Protein AF-A0A183FI69-F1 (afdb_monomer_lite)

Organism: Heligmosomoides polygyrus (NCBI:txid6339)

Radius of gyration: 26.55 Å; chains: 1; bounding box: 99×39×52 Å

Secondary structure (DSSP, 8-state):
---------------TT--------------HHHHHHHHHHHHHHHHHHHHTT-EEETTEEE--EEEE-SGGG-TT---EEEEEEEEEE-STT-PEEEEEEEEESSPPP---S-SEEE-PPPSSGGG--SSTTTEEEETTTTEEEE-PPPPP-

pLDDT: mean 77.96, std 17.8, range [37.66, 96.69]

Sequence (153 aa):
MLVAVALLLSVLEVPCWAQPEQSEEPKFVINGTAFQLLFQRKHNSFRSKVAMGTATVDGVKYGPAKNMYRLLLLAKATELGCAFKFGDVIDSDDKKAIDVQCIYSDRLYSYEGKPYEDGEPCKKTSDCTTYPKRSVCRPKQGLCAIKHRKSSP

Structure (mmCIF, N/CA/C/O backbone):
data_AF-A0A183FI69-F1
#
_entry.id   AF-A0A183FI69-F1
#
loop_
_atom_site.group_PDB
_atom_site.id
_atom_site.type_symbol
_atom_site.label_atom_id
_atom_site.label_alt_id
_atom_site.label_comp_id
_atom_site.label_asym_id
_atom_site.label_entity_id
_atom_site.label_seq_id
_atom_site.pdbx_PDB_ins_code
_atom_site.Cartn_x
_atom_site.Cartn_y
_atom_site.Cartn_z
_atom_site.occupancy
_atom_site.B_iso_or_equiv
_atom_site.auth_seq_id
_atom_site.auth_comp_id
_atom_site.auth_asym_id
_atom_site.auth_atom_id
_atom_site.pdbx_PDB_model_num
ATOM 1 N N . MET A 1 1 ? 86.240 -5.456 -13.827 1.00 37.66 1 MET A N 1
ATOM 2 C CA . MET A 1 1 ? 85.309 -4.370 -14.193 1.00 37.66 1 MET A CA 1
ATOM 3 C C . MET A 1 1 ? 83.951 -4.989 -14.456 1.00 37.66 1 MET A C 1
ATOM 5 O O . MET A 1 1 ? 83.866 -5.896 -15.272 1.00 37.66 1 MET A O 1
ATOM 9 N N . LEU A 1 2 ? 82.952 -4.546 -13.686 1.00 39.66 2 LEU A N 1
ATOM 10 C CA . LEU A 1 2 ? 81.512 -4.758 -13.884 1.00 39.66 2 LEU A CA 1
ATOM 11 C C . LEU A 1 2 ? 81.104 -4.292 -15.307 1.00 39.66 2 LEU A C 1
ATOM 13 O O . LEU A 1 2 ? 81.837 -3.509 -15.903 1.00 39.66 2 LEU A O 1
ATOM 17 N N . VAL A 1 3 ? 80.008 -4.737 -15.931 1.00 38.44 3 VAL A N 1
ATOM 18 C CA . VAL A 1 3 ? 78.616 -4.404 -15.573 1.00 38.44 3 VAL A CA 1
ATOM 19 C C . VAL A 1 3 ? 77.647 -5.417 -16.199 1.00 38.44 3 VAL A C 1
ATOM 21 O O . VAL A 1 3 ? 77.663 -5.642 -17.406 1.00 38.44 3 VAL A O 1
ATOM 24 N N . ALA A 1 4 ? 76.770 -5.982 -15.365 1.00 43.66 4 ALA A N 1
ATOM 25 C CA . ALA A 1 4 ? 75.540 -6.646 -15.781 1.00 43.66 4 ALA A CA 1
ATOM 26 C C . ALA A 1 4 ? 74.475 -5.576 -16.076 1.00 43.66 4 ALA A C 1
ATOM 28 O O . ALA A 1 4 ? 74.173 -4.750 -15.215 1.00 43.66 4 ALA A O 1
ATOM 29 N N . VAL A 1 5 ? 73.922 -5.575 -17.290 1.00 45.47 5 VAL A N 1
ATOM 30 C CA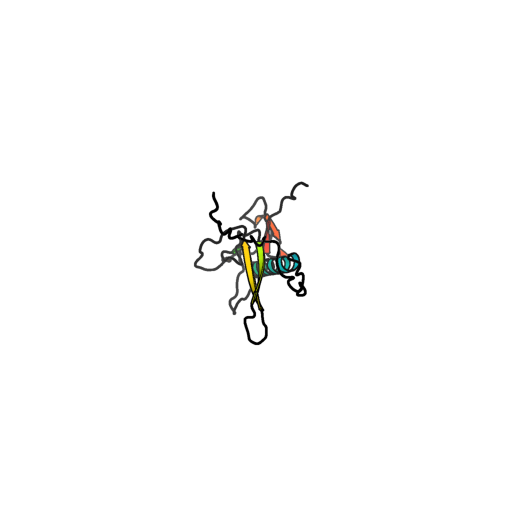 . VAL A 1 5 ? 72.839 -4.666 -17.688 1.00 45.47 5 VAL A CA 1
ATOM 31 C C . VAL A 1 5 ? 71.512 -5.308 -17.290 1.00 45.47 5 VAL A C 1
ATOM 33 O O . VAL A 1 5 ? 71.017 -6.213 -17.958 1.00 45.47 5 VAL A O 1
ATOM 36 N N . ALA A 1 6 ? 70.959 -4.862 -16.165 1.00 44.44 6 ALA A N 1
ATOM 37 C CA . ALA A 1 6 ? 69.607 -5.200 -15.747 1.00 44.44 6 ALA A CA 1
ATOM 38 C C . ALA A 1 6 ? 68.599 -4.415 -16.604 1.00 44.44 6 ALA A C 1
ATOM 40 O O . ALA A 1 6 ? 68.538 -3.188 -16.542 1.00 44.44 6 ALA A O 1
ATOM 41 N N . LEU A 1 7 ? 67.810 -5.130 -17.408 1.00 46.19 7 LEU A N 1
ATOM 42 C CA . LEU A 1 7 ? 66.626 -4.598 -18.081 1.00 46.19 7 LEU A CA 1
ATOM 43 C C . LEU A 1 7 ? 65.539 -4.330 -17.029 1.00 46.19 7 LEU A C 1
ATOM 45 O O . LEU A 1 7 ? 64.867 -5.242 -16.554 1.00 46.19 7 LEU A O 1
ATOM 49 N N . LEU A 1 8 ? 65.393 -3.061 -16.653 1.00 45.88 8 LEU A N 1
ATOM 50 C CA . LEU A 1 8 ? 64.268 -2.547 -15.878 1.00 45.88 8 LEU A CA 1
ATOM 51 C C . LEU A 1 8 ? 63.026 -2.490 -16.781 1.00 45.88 8 LEU A C 1
ATOM 53 O O . LEU A 1 8 ? 62.887 -1.589 -17.603 1.00 45.88 8 LEU A O 1
ATOM 57 N N . LEU A 1 9 ? 62.114 -3.450 -16.619 1.00 47.28 9 LEU A N 1
ATOM 58 C CA . LEU A 1 9 ? 60.726 -3.314 -17.062 1.00 47.28 9 LEU A CA 1
ATOM 59 C C . LEU A 1 9 ? 60.025 -2.352 -16.098 1.00 47.28 9 LEU A C 1
ATOM 61 O O . LEU A 1 9 ? 59.617 -2.739 -15.005 1.00 47.28 9 LEU A O 1
ATOM 65 N N . SER A 1 10 ? 59.905 -1.084 -16.484 1.00 52.56 10 SER A N 1
ATOM 66 C CA . SER A 1 10 ? 59.019 -0.141 -15.808 1.00 52.56 10 SER A CA 1
ATOM 67 C C . SER A 1 10 ? 57.571 -0.527 -16.111 1.00 52.56 10 SER A C 1
ATOM 69 O O . SER A 1 10 ? 57.081 -0.316 -17.221 1.00 52.56 10 SER A O 1
ATOM 71 N N . VAL A 1 11 ? 56.890 -1.096 -15.120 1.00 56.94 11 VAL A N 1
ATOM 72 C CA . VAL A 1 11 ? 55.430 -1.161 -15.071 1.00 56.94 11 VAL A CA 1
ATOM 73 C C . VAL A 1 11 ? 54.930 0.283 -14.998 1.00 56.94 11 VAL A C 1
ATOM 75 O O . VAL A 1 11 ? 55.053 0.937 -13.968 1.00 56.94 11 VAL A O 1
ATOM 78 N N . LEU A 1 12 ? 54.431 0.814 -16.114 1.00 52.16 12 LEU A N 1
ATOM 79 C CA . LEU A 1 12 ? 53.645 2.044 -16.107 1.00 52.16 12 LEU A CA 1
ATOM 80 C C . LEU A 1 12 ? 52.294 1.701 -15.479 1.00 52.16 12 LEU A C 1
ATOM 82 O O . LEU A 1 12 ? 51.396 1.185 -16.141 1.00 52.16 12 LEU A O 1
ATOM 86 N N . GLU A 1 13 ? 52.180 1.945 -14.177 1.00 51.75 13 GLU A N 1
ATOM 87 C CA . GLU A 1 13 ? 50.897 2.067 -13.499 1.00 51.75 13 GLU A CA 1
ATOM 88 C C . GLU A 1 13 ? 50.126 3.183 -14.202 1.0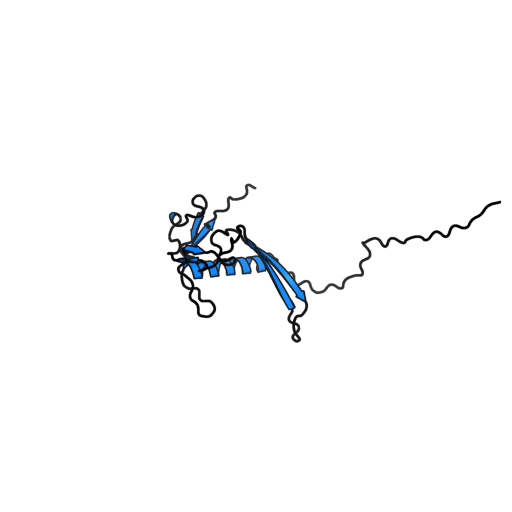0 51.75 13 GLU A C 1
ATOM 90 O O . GLU A 1 13 ? 50.470 4.357 -14.087 1.00 51.75 13 GLU A O 1
ATOM 95 N N . VAL A 1 14 ? 49.114 2.820 -14.986 1.00 61.66 14 VAL A N 1
ATOM 96 C CA . VAL A 1 14 ? 48.135 3.792 -15.465 1.00 61.66 14 VAL A CA 1
ATOM 97 C C . VAL A 1 14 ? 47.309 4.169 -14.238 1.00 61.66 14 VAL A C 1
ATOM 99 O O . VAL A 1 14 ? 46.579 3.319 -13.722 1.00 61.66 14 VAL A O 1
ATOM 102 N N . PRO A 1 15 ? 47.433 5.393 -13.704 1.00 60.53 15 PRO A N 1
ATOM 103 C CA . PRO A 1 15 ? 46.671 5.762 -12.530 1.00 60.53 15 PRO A CA 1
ATOM 104 C C . PRO A 1 15 ? 45.182 5.831 -12.903 1.00 60.53 15 PRO A C 1
ATOM 106 O O . PRO A 1 15 ? 44.820 6.304 -13.982 1.00 60.53 15 PRO A O 1
ATOM 109 N N . CYS A 1 16 ? 44.311 5.371 -12.001 1.00 55.09 16 CYS A N 1
ATOM 110 C CA . CYS A 1 16 ? 42.859 5.215 -12.199 1.00 55.09 16 CYS A CA 1
ATOM 111 C C . CYS A 1 16 ? 42.075 6.491 -12.587 1.00 55.09 16 CYS A C 1
ATOM 113 O O . CYS A 1 16 ? 40.851 6.444 -12.661 1.00 55.09 16 CYS A O 1
ATOM 115 N N . TRP A 1 17 ? 42.731 7.630 -12.815 1.00 56.09 17 TRP A N 1
ATOM 116 C CA . TRP A 1 17 ? 42.087 8.880 -13.223 1.00 56.09 17 TRP A CA 1
ATOM 117 C C . TRP A 1 17 ? 42.121 9.137 -14.736 1.00 56.09 17 TRP A C 1
ATOM 119 O O . TRP A 1 17 ? 41.450 10.054 -15.201 1.00 56.09 17 TRP A O 1
ATOM 129 N N . ALA A 1 18 ? 42.829 8.323 -15.524 1.00 49.50 18 ALA A N 1
ATOM 130 C CA . ALA A 1 18 ? 42.753 8.387 -16.982 1.00 49.50 18 ALA A CA 1
ATOM 131 C C . ALA A 1 18 ? 41.520 7.610 -17.486 1.00 49.50 18 ALA A C 1
ATOM 133 O O . ALA A 1 18 ? 41.611 6.456 -17.903 1.00 49.50 18 ALA A O 1
ATOM 134 N N . GLN A 1 19 ? 40.339 8.224 -17.400 1.00 57.81 19 GLN A N 1
ATOM 135 C CA . GLN A 1 19 ? 39.146 7.772 -18.121 1.00 57.81 19 GLN A CA 1
ATOM 136 C C . GLN A 1 19 ? 38.961 8.660 -19.359 1.00 57.81 19 GLN A C 1
ATOM 138 O O . GLN A 1 19 ? 39.039 9.883 -19.221 1.00 57.81 19 GLN A O 1
ATOM 143 N N . PRO A 1 20 ? 38.741 8.090 -20.560 1.00 48.47 20 PRO A N 1
ATOM 144 C CA . PRO A 1 20 ? 38.391 8.884 -21.726 1.00 48.47 20 PRO A CA 1
ATOM 145 C C . PRO A 1 20 ? 37.060 9.597 -21.478 1.00 48.47 20 PRO A C 1
ATOM 147 O O . PRO A 1 20 ? 36.137 9.034 -20.889 1.00 48.47 20 PRO A O 1
ATOM 150 N N . GLU A 1 21 ? 37.010 10.850 -21.918 1.00 47.03 21 GLU A N 1
ATOM 151 C CA . GLU A 1 21 ? 35.870 11.759 -21.879 1.00 47.03 21 GLU A CA 1
ATOM 152 C C . GLU A 1 21 ? 34.616 11.062 -22.426 1.00 47.03 21 GLU A C 1
ATOM 154 O O . GLU A 1 21 ? 34.437 10.882 -23.631 1.00 47.03 21 GLU A O 1
ATOM 159 N N . GLN A 1 22 ? 33.773 10.588 -21.510 1.00 42.88 22 GLN A N 1
ATOM 160 C CA . GLN A 1 22 ? 32.496 9.982 -21.838 1.00 42.88 22 GLN A CA 1
ATOM 161 C C . GLN A 1 22 ? 31.574 11.114 -22.282 1.00 42.88 22 GLN A C 1
ATOM 163 O O . GLN A 1 22 ? 31.171 11.940 -21.464 1.00 42.88 22 GLN A O 1
ATOM 168 N N . SER A 1 23 ? 31.294 11.162 -23.586 1.00 47.19 23 SER A N 1
ATOM 169 C CA . SER A 1 23 ? 30.370 12.113 -24.202 1.00 47.19 23 SER A CA 1
ATOM 170 C C . SER A 1 23 ? 29.105 12.233 -23.358 1.00 47.19 23 SER A C 1
ATOM 172 O O . SER A 1 23 ? 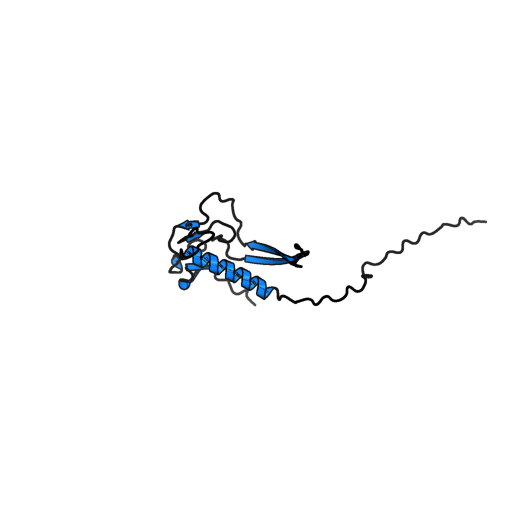28.455 11.223 -23.072 1.00 47.19 23 SER A O 1
ATOM 174 N N . GLU A 1 24 ? 28.785 13.456 -22.941 1.00 55.72 24 GLU A N 1
ATOM 175 C CA . GLU A 1 24 ? 27.605 13.759 -22.142 1.00 55.72 24 GLU A CA 1
ATOM 176 C C . GLU A 1 24 ? 26.336 13.371 -22.914 1.00 55.72 24 GLU A C 1
ATOM 178 O O . GLU A 1 24 ? 25.801 14.144 -23.707 1.00 55.72 24 GLU A O 1
ATOM 183 N N . GLU A 1 25 ? 25.821 12.162 -22.678 1.00 51.44 25 GLU A N 1
ATOM 184 C CA . GLU A 1 25 ? 24.420 11.891 -22.973 1.00 51.44 25 GLU A CA 1
ATOM 185 C C . GLU A 1 25 ? 23.571 12.836 -22.116 1.00 51.44 25 GLU A C 1
ATOM 187 O O . GLU A 1 25 ? 23.892 13.043 -20.936 1.00 51.44 25 GLU A O 1
ATOM 192 N N . PRO A 1 26 ? 22.479 13.408 -22.655 1.00 38.03 26 PRO A N 1
ATOM 193 C CA . PRO A 1 26 ? 21.598 14.255 -21.875 1.00 38.03 26 PRO A CA 1
ATOM 194 C C . PRO A 1 26 ? 21.042 13.431 -20.713 1.00 38.03 26 PRO A C 1
ATOM 196 O O . PRO A 1 26 ? 20.118 12.631 -20.864 1.00 38.03 26 PRO A O 1
ATOM 199 N N . LYS A 1 27 ? 21.615 13.634 -19.521 1.00 38.16 27 LYS A N 1
ATOM 200 C CA . LYS A 1 27 ? 21.065 13.134 -18.267 1.00 38.16 27 LYS A CA 1
ATOM 201 C C . LYS A 1 27 ? 19.714 13.804 -18.093 1.00 38.16 27 LYS A C 1
ATOM 203 O O . LYS A 1 27 ? 19.615 14.914 -17.575 1.00 38.16 27 LYS A O 1
ATOM 208 N N . PHE A 1 28 ? 18.656 13.120 -18.511 1.00 40.44 28 PHE A N 1
ATOM 209 C CA . PHE A 1 28 ? 17.320 13.425 -18.038 1.00 40.44 28 PHE A CA 1
ATOM 210 C C . PHE A 1 28 ? 17.332 13.177 -16.525 1.00 40.44 28 PHE A C 1
ATOM 212 O O . PHE A 1 28 ? 17.266 12.038 -16.060 1.00 40.44 28 PHE A O 1
ATOM 219 N N . VAL A 1 29 ? 17.529 14.245 -15.747 1.00 41.28 29 VAL A N 1
ATOM 220 C CA . VAL A 1 29 ? 17.552 14.190 -14.285 1.00 41.28 29 VAL A CA 1
ATOM 221 C C . VAL A 1 29 ? 16.129 13.928 -13.815 1.00 41.28 29 VAL A C 1
ATOM 223 O O . VAL A 1 29 ? 15.351 14.836 -13.528 1.00 41.28 29 VAL A O 1
ATOM 226 N N . ILE A 1 30 ? 15.774 12.652 -13.727 1.00 53.47 30 ILE A N 1
ATOM 227 C CA . ILE A 1 30 ? 14.614 12.228 -12.961 1.00 53.47 30 ILE A CA 1
ATOM 228 C C . ILE A 1 30 ? 14.966 12.479 -11.503 1.00 53.47 30 ILE A C 1
ATOM 230 O O . ILE A 1 30 ? 15.703 11.712 -10.887 1.00 53.47 30 ILE A O 1
ATOM 234 N N . ASN A 1 31 ? 14.459 13.576 -10.946 1.00 51.69 31 ASN A N 1
ATOM 235 C CA . ASN A 1 31 ? 14.551 13.820 -9.516 1.00 51.69 31 ASN A CA 1
ATOM 236 C C . ASN A 1 31 ? 13.938 12.602 -8.806 1.00 51.69 31 ASN A C 1
ATOM 238 O O . ASN A 1 31 ? 12.739 12.347 -8.952 1.00 51.69 31 ASN A O 1
ATOM 242 N N . GLY A 1 32 ? 14.753 11.821 -8.084 1.00 60.84 32 GLY A N 1
ATOM 243 C CA . GLY A 1 32 ? 14.335 10.559 -7.458 1.00 60.84 32 GLY A CA 1
ATOM 244 C C . GLY A 1 32 ? 13.076 10.700 -6.596 1.00 60.84 32 GLY A C 1
ATOM 245 O O . GLY A 1 32 ? 12.293 9.759 -6.474 1.00 60.84 32 GLY A O 1
ATOM 246 N N . THR A 1 33 ? 12.803 11.914 -6.106 1.00 69.81 33 THR A N 1
ATOM 247 C CA . THR A 1 33 ? 11.565 12.266 -5.402 1.00 69.81 33 THR A CA 1
ATOM 248 C C . THR A 1 33 ? 10.295 12.051 -6.231 1.00 69.81 33 THR A C 1
ATOM 250 O O . THR A 1 33 ? 9.307 11.571 -5.684 1.00 69.81 33 THR A O 1
ATOM 253 N N . ALA A 1 34 ? 10.280 12.338 -7.537 1.00 78.56 34 ALA A N 1
ATOM 254 C CA . ALA A 1 34 ? 9.085 12.180 -8.370 1.00 78.56 34 ALA A CA 1
ATOM 255 C C . ALA A 1 34 ? 8.692 10.703 -8.518 1.00 78.56 34 ALA A C 1
ATOM 257 O O . ALA A 1 34 ? 7.534 10.341 -8.301 1.00 78.56 34 ALA A O 1
ATOM 258 N N . PHE A 1 35 ? 9.663 9.834 -8.808 1.00 78.00 35 PHE A N 1
ATOM 259 C CA . PHE A 1 35 ? 9.436 8.389 -8.890 1.00 78.00 35 PHE A CA 1
ATOM 260 C C . PHE A 1 35 ? 9.072 7.799 -7.531 1.00 78.00 35 PHE A C 1
ATOM 262 O O . PHE A 1 35 ? 8.111 7.036 -7.423 1.00 78.00 35 PHE A O 1
ATOM 269 N N . GLN A 1 36 ? 9.766 8.208 -6.472 1.00 72.69 36 GLN A N 1
ATOM 270 C CA . GLN A 1 36 ? 9.458 7.755 -5.121 1.00 72.69 36 GLN A CA 1
ATOM 271 C C . GLN A 1 36 ? 8.032 8.147 -4.698 1.00 72.69 36 GLN A C 1
ATOM 273 O O . GLN A 1 36 ? 7.295 7.315 -4.164 1.00 72.69 36 GLN A O 1
ATOM 278 N N . LEU A 1 37 ? 7.591 9.367 -5.023 1.00 81.62 37 LEU A N 1
ATOM 279 C CA . LEU A 1 37 ? 6.214 9.815 -4.801 1.00 81.62 37 LEU A CA 1
ATOM 280 C C . LEU A 1 37 ? 5.205 9.027 -5.640 1.00 81.62 37 LEU A C 1
ATOM 282 O O . LEU A 1 37 ? 4.127 8.706 -5.137 1.00 81.62 37 LEU A O 1
ATOM 286 N N . LEU A 1 38 ? 5.526 8.699 -6.896 1.00 85.38 38 LEU A N 1
ATOM 287 C CA . LEU A 1 38 ? 4.665 7.872 -7.745 1.00 85.38 38 LEU A CA 1
ATOM 288 C C . LEU A 1 38 ? 4.445 6.491 -7.122 1.00 85.38 38 LEU A C 1
ATOM 290 O O . LEU A 1 38 ? 3.291 6.090 -6.939 1.00 85.38 38 LEU A O 1
ATOM 294 N N . PHE A 1 39 ? 5.514 5.797 -6.723 1.00 83.56 39 PHE A N 1
ATOM 295 C CA . PHE A 1 39 ? 5.399 4.483 -6.089 1.00 83.56 39 PHE A CA 1
ATOM 296 C C . PHE A 1 39 ? 4.655 4.553 -4.764 1.00 83.56 39 PHE A C 1
ATOM 298 O O . PHE A 1 39 ? 3.730 3.767 -4.550 1.00 83.56 39 PHE A O 1
ATOM 305 N N . GLN A 1 40 ? 4.981 5.519 -3.906 1.00 85.56 40 GLN A N 1
ATOM 306 C CA . GLN A 1 40 ? 4.303 5.689 -2.624 1.00 85.56 40 GLN A CA 1
ATOM 307 C C . GLN A 1 40 ? 2.799 5.944 -2.808 1.00 85.56 40 GLN A C 1
ATOM 309 O O . GLN A 1 40 ? 1.968 5.322 -2.140 1.00 85.56 40 GLN A O 1
ATOM 314 N N . ARG A 1 41 ? 2.421 6.826 -3.743 1.00 88.50 41 ARG A N 1
ATOM 315 C CA . ARG A 1 41 ? 1.012 7.121 -4.047 1.00 88.50 41 ARG A CA 1
ATOM 316 C C . ARG A 1 41 ? 0.293 5.902 -4.610 1.00 88.50 41 ARG A C 1
ATOM 318 O O . ARG A 1 41 ? -0.829 5.629 -4.188 1.00 88.50 41 ARG A O 1
ATOM 325 N N . LYS A 1 42 ? 0.916 5.159 -5.529 1.00 89.44 42 LYS A N 1
ATOM 326 C CA . LYS A 1 42 ? 0.326 3.949 -6.121 1.00 89.44 42 LYS A CA 1
ATOM 327 C C . LYS A 1 42 ? 0.109 2.856 -5.075 1.00 89.44 42 LYS A C 1
ATOM 329 O O . LYS A 1 42 ? -1.001 2.333 -5.006 1.00 89.44 42 LYS A O 1
ATOM 334 N N . HIS A 1 43 ? 1.092 2.593 -4.213 1.00 89.69 43 HIS A N 1
ATOM 335 C CA . HIS A 1 43 ? 0.957 1.632 -3.111 1.00 89.69 43 HIS A CA 1
ATOM 336 C C . HIS A 1 43 ? -0.185 2.017 -2.170 1.00 89.69 43 HIS A C 1
ATOM 338 O O . HIS A 1 43 ? -1.086 1.219 -1.923 1.00 89.69 43 HIS A O 1
ATOM 344 N N . ASN A 1 44 ? -0.202 3.262 -1.689 1.00 90.44 44 ASN A N 1
ATOM 345 C CA . ASN A 1 44 ? -1.229 3.709 -0.748 1.00 90.44 44 ASN A CA 1
ATOM 346 C C . ASN A 1 44 ? -2.622 3.761 -1.385 1.00 90.44 44 ASN A C 1
ATOM 348 O O . ASN A 1 44 ? -3.605 3.406 -0.738 1.00 90.44 44 ASN A O 1
ATOM 352 N N . SER A 1 45 ? -2.723 4.148 -2.659 1.00 93.06 45 SER A N 1
ATOM 353 C CA . SER A 1 45 ? -3.990 4.109 -3.393 1.00 93.06 45 SER A CA 1
ATOM 354 C C . SER A 1 45 ? -4.506 2.679 -3.532 1.00 93.06 45 SER A C 1
ATOM 356 O O . SER A 1 45 ? -5.682 2.432 -3.277 1.00 93.06 45 SER A O 1
ATOM 358 N N . PHE A 1 46 ? -3.639 1.725 -3.879 1.00 92.38 46 PHE A N 1
ATOM 359 C CA . PHE A 1 46 ? -4.040 0.330 -4.016 1.00 92.38 46 PHE A CA 1
ATOM 360 C C . PHE A 1 46 ? -4.462 -0.277 -2.673 1.00 92.38 46 PHE A C 1
ATOM 362 O O . PHE A 1 46 ? -5.555 -0.832 -2.581 1.00 92.38 46 PHE A O 1
ATOM 369 N N . ARG A 1 47 ? -3.677 -0.068 -1.606 1.00 92.81 47 ARG A N 1
ATOM 370 C CA . ARG A 1 47 ? -4.039 -0.476 -0.236 1.00 92.81 47 ARG A CA 1
ATOM 371 C C . ARG A 1 47 ? -5.386 0.109 0.181 1.00 92.81 47 ARG A C 1
ATOM 373 O O . ARG A 1 47 ? -6.225 -0.613 0.703 1.00 92.81 47 ARG A O 1
ATOM 380 N N . SER A 1 48 ? -5.625 1.389 -0.101 1.00 95.00 48 SER A N 1
ATOM 381 C CA . SER A 1 48 ? -6.906 2.037 0.191 1.00 95.00 48 SER A CA 1
ATOM 382 C C . SER A 1 48 ? -8.061 1.380 -0.566 1.00 95.00 48 SER A C 1
ATOM 384 O O . SER A 1 48 ? -9.070 1.036 0.040 1.00 95.00 48 SER A O 1
ATOM 386 N N . LYS A 1 49 ? -7.908 1.113 -1.868 1.00 95.19 49 LYS A N 1
ATOM 387 C CA . LYS A 1 49 ? -8.948 0.434 -2.654 1.00 95.19 49 LYS A CA 1
ATOM 388 C C . LYS A 1 49 ? -9.258 -0.966 -2.126 1.00 95.19 49 LYS A C 1
ATOM 390 O O . LYS A 1 49 ? -10.430 -1.325 -2.060 1.00 95.19 49 LYS A O 1
ATOM 395 N N . VAL A 1 50 ? -8.238 -1.731 -1.729 1.00 94.44 50 VAL A N 1
ATOM 396 C CA . VAL A 1 50 ? -8.417 -3.056 -1.112 1.00 94.44 50 VAL A CA 1
ATOM 397 C C . VAL A 1 50 ? -9.108 -2.930 0.247 1.00 94.44 50 VAL A C 1
ATOM 399 O O . VAL A 1 50 ? -10.076 -3.639 0.493 1.00 94.44 50 VAL A O 1
ATOM 402 N N . ALA A 1 51 ? -8.697 -1.989 1.102 1.00 95.19 51 ALA A N 1
ATOM 403 C CA . ALA A 1 51 ? -9.346 -1.754 2.395 1.00 95.19 51 ALA A CA 1
ATOM 404 C C . ALA A 1 51 ? -10.838 -1.415 2.233 1.00 95.19 51 ALA A C 1
ATOM 406 O O . ALA A 1 51 ? -11.689 -1.972 2.920 1.00 95.19 51 ALA A O 1
ATOM 407 N N . MET A 1 52 ? -11.159 -0.570 1.251 1.00 95.19 52 MET A N 1
ATOM 408 C CA . MET A 1 52 ? -12.526 -0.149 0.933 1.00 95.19 52 MET A CA 1
ATOM 409 C C . MET A 1 52 ? -13.329 -1.185 0.124 1.00 95.19 52 MET A C 1
ATOM 411 O O . MET A 1 52 ? -14.506 -0.960 -0.137 1.00 95.19 52 MET A O 1
ATOM 415 N N . GLY A 1 53 ? -12.722 -2.294 -0.315 1.00 94.62 53 GLY A N 1
ATOM 416 C CA . GLY A 1 53 ? -13.409 -3.328 -1.101 1.00 94.62 53 GLY A CA 1
ATOM 417 C C . GLY A 1 53 ? -13.733 -2.937 -2.549 1.00 94.62 53 GLY A C 1
ATOM 418 O O . GLY A 1 53 ? -14.684 -3.453 -3.136 1.00 94.62 53 GLY A O 1
ATOM 419 N N . THR A 1 54 ? -12.980 -1.995 -3.123 1.00 95.31 54 THR A N 1
ATOM 420 C CA . THR A 1 54 ? -13.190 -1.441 -4.479 1.00 95.31 54 THR A CA 1
ATOM 421 C C . THR A 1 54 ? -12.097 -1.840 -5.474 1.00 95.31 54 THR A C 1
ATOM 423 O O . THR A 1 54 ? -12.172 -1.499 -6.654 1.00 95.31 54 THR A O 1
ATOM 426 N N . ALA A 1 55 ? -11.060 -2.548 -5.021 1.00 93.75 55 ALA A N 1
ATOM 427 C CA . ALA A 1 55 ? -9.979 -3.008 -5.883 1.00 93.75 55 ALA A CA 1
ATOM 428 C C . ALA A 1 55 ? -10.423 -4.210 -6.727 1.00 93.75 55 ALA A C 1
ATOM 430 O O . ALA A 1 55 ? -10.995 -5.164 -6.206 1.00 93.75 55 ALA A O 1
ATOM 431 N N . THR A 1 56 ? -10.112 -4.168 -8.022 1.00 92.12 56 THR A N 1
ATOM 432 C CA . THR A 1 56 ? -10.260 -5.298 -8.947 1.00 92.12 56 THR A CA 1
ATOM 433 C C . THR A 1 56 ? -8.946 -5.469 -9.699 1.00 92.12 56 THR A C 1
ATOM 435 O O . THR A 1 56 ? -8.417 -4.485 -10.216 1.00 92.12 56 THR A O 1
ATOM 438 N N . VAL A 1 57 ? -8.410 -6.687 -9.721 1.00 86.94 57 VAL A N 1
ATOM 439 C CA . VAL A 1 57 ? -7.187 -7.058 -10.451 1.00 86.94 57 VAL A CA 1
ATOM 440 C C . VAL A 1 57 ? -7.510 -8.319 -11.237 1.00 86.94 57 VAL A C 1
ATOM 442 O O . VAL A 1 57 ? -7.990 -9.281 -10.647 1.00 86.94 57 VAL A O 1
ATOM 445 N N . ASP A 1 58 ? -7.329 -8.283 -12.557 1.00 89.31 58 ASP A N 1
ATOM 446 C CA . ASP A 1 58 ? -7.615 -9.406 -13.464 1.00 89.31 58 ASP A CA 1
ATOM 447 C C . ASP A 1 58 ? -9.029 -9.996 -13.291 1.00 89.31 58 ASP A C 1
ATOM 449 O O . ASP A 1 58 ? -9.237 -11.205 -13.271 1.00 89.31 58 ASP A O 1
ATOM 453 N N . GLY A 1 59 ? -10.024 -9.124 -13.096 1.00 89.88 59 GLY A N 1
ATOM 454 C CA . GLY A 1 59 ? -11.421 -9.516 -12.863 1.00 89.88 59 GLY A CA 1
ATOM 455 C C . GLY A 1 59 ? -11.727 -10.028 -11.449 1.00 89.88 59 GLY A C 1
ATOM 456 O O . GLY A 1 59 ? -12.895 -10.192 -11.102 1.00 89.88 59 GLY A O 1
ATOM 457 N N . VAL A 1 60 ? -10.717 -10.214 -10.595 1.00 88.00 60 VAL A N 1
ATOM 458 C CA . VAL A 1 60 ? -10.884 -10.640 -9.200 1.00 88.00 60 VAL A CA 1
ATOM 459 C C . VAL A 1 60 ? -11.060 -9.423 -8.299 1.00 88.00 60 VAL A C 1
ATOM 461 O O . VAL A 1 60 ? -10.224 -8.516 -8.281 1.00 88.00 60 VAL A O 1
ATOM 464 N N . LYS A 1 61 ? -12.145 -9.402 -7.518 1.00 91.69 61 LYS A N 1
ATOM 465 C CA . LYS A 1 61 ? -12.423 -8.351 -6.532 1.00 91.69 61 LYS A CA 1
ATOM 466 C C . LYS A 1 61 ? -11.663 -8.606 -5.229 1.00 91.69 61 LYS A C 1
ATOM 468 O O . LYS A 1 61 ? -11.663 -9.717 -4.707 1.00 91.69 61 LYS A O 1
ATOM 473 N N . TYR A 1 62 ? -11.069 -7.552 -4.680 1.00 91.19 62 TYR A N 1
ATOM 474 C CA . TYR A 1 62 ? -10.329 -7.569 -3.422 1.00 91.19 62 TYR A CA 1
ATOM 475 C C . TYR A 1 62 ? -11.036 -6.716 -2.364 1.00 91.19 62 TYR A C 1
ATOM 477 O O . TYR A 1 62 ? -11.479 -5.599 -2.641 1.00 91.19 62 TYR A O 1
ATOM 485 N N . GLY A 1 63 ? -11.054 -7.224 -1.133 1.00 90.19 63 GLY A N 1
ATOM 486 C CA . GLY A 1 63 ? -11.613 -6.577 0.053 1.00 90.19 63 GLY A CA 1
ATOM 487 C C . GLY A 1 63 ? -13.141 -6.664 0.192 1.00 90.19 63 GLY A C 1
ATOM 488 O O . GLY A 1 63 ? -13.789 -7.364 -0.589 1.00 90.19 63 GLY A O 1
ATOM 489 N N . PRO A 1 64 ? -13.729 -5.941 1.167 1.00 94.25 64 PRO A N 1
ATOM 490 C CA . PRO A 1 64 ? -13.066 -5.033 2.113 1.00 94.25 64 PRO A CA 1
ATOM 491 C C . PRO A 1 64 ? -12.113 -5.767 3.063 1.00 94.25 64 PRO A C 1
ATOM 493 O O . PRO A 1 64 ? -12.337 -6.923 3.422 1.00 94.25 64 PRO A O 1
ATOM 496 N N . ALA A 1 65 ? -11.013 -5.106 3.414 1.00 92.19 65 ALA A N 1
ATOM 497 C CA . ALA A 1 65 ? -9.895 -5.728 4.111 1.00 92.19 65 ALA A CA 1
ATOM 498 C C . ALA A 1 65 ? -9.443 -4.909 5.321 1.00 92.19 65 ALA A C 1
ATOM 500 O O . ALA A 1 65 ? -9.244 -3.698 5.207 1.00 92.19 65 ALA A O 1
ATOM 501 N N . LYS A 1 66 ? -9.168 -5.589 6.440 1.00 87.44 66 LYS A N 1
ATOM 502 C CA . LYS A 1 66 ? -8.605 -4.961 7.651 1.00 87.44 66 LYS A CA 1
ATOM 503 C C . LYS A 1 66 ? -7.090 -5.147 7.795 1.00 87.44 66 LYS A C 1
ATOM 505 O O . LYS A 1 66 ? -6.399 -4.219 8.198 1.00 87.44 66 LYS A O 1
ATOM 510 N N . ASN A 1 67 ? -6.560 -6.316 7.424 1.00 85.50 67 ASN A N 1
ATOM 511 C CA . ASN A 1 67 ? -5.129 -6.645 7.461 1.00 85.50 67 ASN A CA 1
ATOM 512 C C . ASN A 1 67 ? -4.714 -7.265 6.130 1.00 85.50 67 ASN A C 1
ATOM 514 O O . ASN A 1 67 ? -5.525 -7.907 5.483 1.00 85.50 67 ASN A O 1
ATOM 518 N N . MET A 1 68 ? -3.464 -7.088 5.717 1.00 87.06 68 MET A N 1
ATOM 519 C CA . MET A 1 68 ? -2.960 -7.466 4.396 1.00 87.06 68 MET A CA 1
ATOM 520 C C . MET A 1 68 ? -1.593 -8.149 4.522 1.00 87.06 68 MET A C 1
ATOM 522 O O . MET A 1 68 ? -0.747 -7.694 5.293 1.00 87.06 68 MET A O 1
ATOM 526 N N . TYR A 1 69 ? -1.364 -9.201 3.739 1.00 84.56 69 TYR A N 1
ATOM 527 C CA . TYR A 1 69 ? -0.278 -10.178 3.912 1.00 84.56 69 TYR A CA 1
ATOM 528 C C . TYR A 1 69 ? 0.491 -10.496 2.628 1.00 84.56 69 TYR A C 1
ATOM 530 O O . TYR A 1 69 ? 1.159 -11.516 2.537 1.00 84.56 69 TYR A O 1
ATOM 538 N N . ARG A 1 70 ? 0.425 -9.632 1.613 1.00 83.94 70 ARG A N 1
ATOM 539 C CA . ARG A 1 70 ? 1.262 -9.740 0.406 1.00 83.94 70 ARG A CA 1
ATOM 540 C C . ARG A 1 70 ? 2.113 -8.493 0.273 1.00 83.94 70 ARG A C 1
ATOM 542 O O . ARG A 1 70 ? 1.640 -7.433 0.642 1.00 83.94 70 ARG A O 1
ATOM 549 N N . LEU A 1 71 ? 3.331 -8.597 -0.256 1.00 75.94 71 LEU A N 1
ATOM 550 C CA . LEU A 1 71 ? 4.342 -7.529 -0.197 1.00 75.94 71 LEU A CA 1
ATOM 551 C C . LEU A 1 71 ? 3.811 -6.132 -0.590 1.00 75.94 71 LEU A C 1
ATOM 553 O O . LEU A 1 71 ? 3.905 -5.201 0.201 1.00 75.94 71 LEU A O 1
ATOM 557 N N . LEU A 1 72 ? 3.137 -6.013 -1.740 1.00 78.81 72 LEU A N 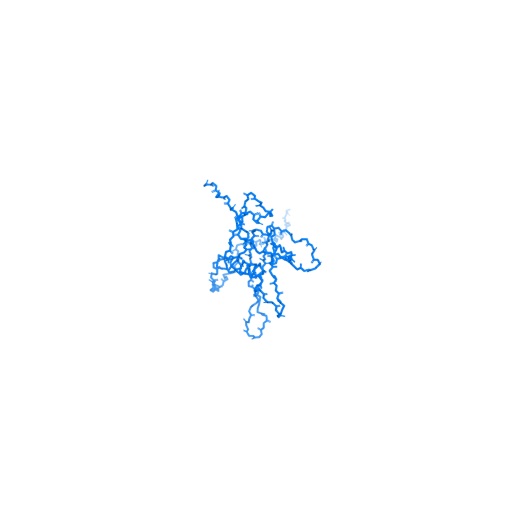1
ATOM 558 C CA . LEU A 1 72 ? 2.542 -4.750 -2.224 1.00 78.81 72 LEU A CA 1
ATOM 559 C C . LEU A 1 72 ? 1.400 -4.203 -1.344 1.00 78.81 72 LEU A C 1
ATOM 561 O O . LEU A 1 72 ? 1.015 -3.040 -1.457 1.00 78.81 72 LEU A O 1
ATOM 565 N N . LEU A 1 73 ? 0.830 -5.050 -0.492 1.00 80.06 73 LEU A N 1
ATOM 566 C CA . LEU A 1 73 ? -0.306 -4.756 0.372 1.00 80.06 73 LEU A CA 1
ATOM 567 C C . LEU A 1 73 ? 0.060 -4.772 1.864 1.00 80.06 73 LEU A C 1
ATOM 569 O O . LEU A 1 73 ? -0.751 -4.333 2.668 1.00 80.06 73 LEU A O 1
ATOM 573 N N . LEU A 1 74 ? 1.251 -5.245 2.246 1.00 82.50 74 LEU A N 1
ATOM 574 C CA . LEU A 1 74 ? 1.589 -5.686 3.600 1.00 82.50 74 LEU A CA 1
ATOM 575 C C . LEU A 1 74 ? 1.166 -4.665 4.664 1.00 82.50 74 LEU A C 1
ATOM 577 O O . LEU A 1 74 ? 1.725 -3.575 4.759 1.00 82.50 74 LEU A O 1
ATOM 581 N N . ALA A 1 75 ? 0.178 -5.028 5.488 1.00 81.38 75 ALA A N 1
ATOM 582 C CA . ALA A 1 75 ? -0.441 -4.118 6.450 1.00 81.38 75 ALA A CA 1
ATOM 583 C C . ALA A 1 75 ? 0.558 -3.612 7.494 1.00 81.38 75 ALA A C 1
ATOM 585 O O . ALA A 1 75 ? 0.516 -2.439 7.861 1.00 81.38 75 ALA A O 1
ATOM 586 N N . LYS A 1 76 ? 1.482 -4.482 7.914 1.00 84.62 76 LYS A N 1
ATOM 587 C CA . LYS A 1 76 ? 2.534 -4.150 8.878 1.00 84.62 76 LYS A CA 1
ATOM 588 C C . LYS A 1 76 ? 3.649 -3.272 8.297 1.00 84.62 76 LYS A C 1
ATOM 590 O O . LYS A 1 76 ? 4.339 -2.597 9.048 1.00 84.62 76 LYS A O 1
ATOM 595 N N . ALA A 1 77 ? 3.806 -3.209 6.973 1.00 86.75 77 ALA A N 1
ATOM 596 C CA . ALA A 1 77 ? 4.762 -2.292 6.365 1.00 86.75 77 ALA A CA 1
ATOM 597 C C . ALA A 1 77 ? 4.236 -0.850 6.461 1.00 86.75 77 ALA A C 1
ATOM 599 O O . ALA A 1 77 ? 3.220 -0.483 5.851 1.00 86.75 77 ALA A O 1
ATOM 600 N N . THR A 1 78 ? 4.940 -0.035 7.245 1.00 86.56 78 THR A N 1
ATOM 601 C CA . THR A 1 78 ? 4.609 1.372 7.512 1.00 86.56 78 THR A CA 1
ATOM 602 C C . THR A 1 78 ? 5.481 2.336 6.719 1.00 86.56 78 THR A C 1
ATOM 604 O O . THR A 1 78 ? 5.099 3.490 6.548 1.00 86.56 78 THR A O 1
ATOM 607 N N . GLU A 1 79 ? 6.625 1.869 6.221 1.00 86.88 79 GLU A N 1
ATOM 608 C CA . GLU A 1 79 ? 7.548 2.642 5.392 1.00 86.88 79 GLU A CA 1
ATOM 609 C C . GLU A 1 79 ? 7.965 1.813 4.170 1.00 86.88 79 GLU A C 1
ATOM 611 O O . GLU A 1 79 ? 8.019 0.579 4.216 1.00 86.88 79 GLU A O 1
ATOM 616 N N . LEU A 1 80 ? 8.220 2.514 3.067 1.00 85.88 80 LEU A N 1
ATOM 617 C CA . LEU A 1 80 ? 8.601 1.958 1.774 1.00 85.88 80 LEU A CA 1
ATOM 618 C C . LEU A 1 80 ? 9.638 2.881 1.135 1.00 85.88 80 LEU A C 1
ATOM 620 O O . LEU A 1 80 ? 9.403 4.086 1.018 1.00 85.88 80 LEU A O 1
ATOM 624 N N . GLY A 1 81 ? 10.747 2.309 0.681 1.00 84.25 81 GLY A N 1
ATOM 625 C CA . GLY A 1 81 ? 11.728 2.977 -0.170 1.00 84.25 81 GLY A CA 1
ATOM 626 C C . GLY A 1 81 ? 11.853 2.228 -1.487 1.00 84.25 81 GLY A C 1
ATOM 627 O O . GLY A 1 81 ? 11.885 1.003 -1.479 1.00 84.25 81 GLY A O 1
ATOM 628 N N . CYS A 1 82 ? 11.914 2.942 -2.609 1.00 85.50 82 CYS A N 1
ATOM 629 C CA . CYS A 1 82 ? 12.110 2.335 -3.923 1.00 85.50 82 CYS A CA 1
ATOM 630 C C . CYS A 1 82 ? 13.271 3.012 -4.646 1.00 85.50 82 CYS A C 1
ATOM 632 O O . CYS A 1 82 ? 13.414 4.232 -4.579 1.00 85.50 82 CYS A O 1
ATOM 634 N N . ALA A 1 83 ? 14.054 2.215 -5.359 1.00 84.25 83 ALA A N 1
ATOM 635 C CA . ALA A 1 83 ? 15.076 2.652 -6.294 1.00 84.25 83 ALA A CA 1
ATOM 636 C C . ALA A 1 83 ? 14.747 2.097 -7.681 1.00 84.25 83 ALA A C 1
ATOM 638 O O . ALA A 1 83 ? 14.033 1.098 -7.806 1.00 84.25 83 ALA A O 1
ATOM 639 N N . PHE A 1 84 ? 15.255 2.751 -8.718 1.00 84.75 84 PHE A N 1
ATOM 640 C CA . PHE A 1 84 ? 15.094 2.285 -10.086 1.00 84.75 84 PHE A CA 1
ATOM 641 C C . PHE A 1 84 ? 16.394 2.431 -10.871 1.00 84.75 84 PHE A C 1
ATOM 643 O O . PHE A 1 84 ? 17.229 3.281 -10.555 1.00 84.75 84 PHE A O 1
ATOM 650 N N . LYS A 1 85 ? 16.544 1.608 -11.904 1.00 84.00 85 LYS A N 1
ATOM 651 C CA . LYS A 1 85 ? 17.640 1.653 -12.867 1.00 84.00 85 LYS A CA 1
ATOM 652 C C . LYS A 1 85 ? 17.066 1.463 -14.269 1.00 84.00 85 LYS A C 1
ATOM 654 O O . LYS A 1 85 ? 16.209 0.610 -14.473 1.00 84.00 85 LYS A O 1
ATOM 659 N N . PHE A 1 86 ? 17.543 2.248 -15.229 1.00 84.69 86 PHE A N 1
ATOM 660 C CA . PHE A 1 86 ? 17.292 1.969 -16.641 1.00 84.69 86 PHE A CA 1
ATOM 661 C C . PHE A 1 86 ? 18.223 0.847 -17.098 1.00 84.69 86 PHE A C 1
ATOM 663 O O . PHE A 1 86 ? 19.437 0.928 -16.896 1.00 84.69 86 PHE A O 1
ATOM 670 N N . GLY A 1 87 ? 17.637 -0.208 -17.647 1.00 83.12 87 GLY A N 1
ATOM 671 C CA . GLY A 1 87 ? 18.354 -1.296 -18.291 1.00 83.12 87 GLY A CA 1
ATOM 672 C C . GLY A 1 87 ? 18.586 -1.023 -19.774 1.00 83.12 87 GLY A C 1
ATOM 673 O O . GLY A 1 87 ? 18.308 0.068 -20.284 1.00 83.12 87 GLY A O 1
ATOM 674 N N . ASP A 1 88 ? 19.088 -2.047 -20.452 1.00 85.75 88 ASP A N 1
ATOM 675 C CA . ASP A 1 88 ? 19.371 -2.004 -21.882 1.00 85.75 88 ASP A CA 1
ATOM 676 C C . ASP A 1 88 ? 18.083 -2.005 -22.721 1.00 85.75 88 ASP A C 1
ATOM 678 O O . ASP A 1 88 ? 16.967 -2.181 -22.214 1.00 85.75 88 ASP A O 1
ATOM 682 N N . VAL A 1 89 ? 18.245 -1.764 -24.023 1.00 82.94 89 VAL A N 1
ATOM 683 C CA . VAL A 1 89 ? 17.159 -1.877 -25.001 1.00 82.94 89 VAL A CA 1
ATOM 684 C C . VAL A 1 89 ? 16.725 -3.342 -25.090 1.00 82.94 89 VAL A C 1
ATOM 686 O O . VAL A 1 89 ? 17.546 -4.226 -25.318 1.00 82.94 89 VAL A O 1
ATOM 689 N N . ILE A 1 90 ? 15.435 -3.593 -24.879 1.00 83.94 90 ILE A N 1
ATOM 690 C CA . ILE A 1 90 ? 14.843 -4.936 -24.774 1.00 83.94 90 ILE A CA 1
ATOM 691 C C . ILE A 1 90 ? 14.043 -5.360 -26.006 1.00 83.94 90 ILE A C 1
ATOM 693 O O . ILE A 1 90 ? 13.578 -6.495 -26.063 1.00 83.94 90 ILE A O 1
ATOM 697 N N . ASP A 1 91 ? 13.839 -4.467 -26.971 1.00 83.50 91 ASP A N 1
ATOM 698 C CA . ASP A 1 91 ? 13.021 -4.728 -28.154 1.00 83.50 91 ASP A CA 1
ATOM 699 C C . ASP A 1 91 ? 13.509 -3.885 -29.341 1.00 83.50 91 ASP A C 1
ATOM 701 O O . ASP A 1 91 ? 14.142 -2.847 -29.164 1.00 83.50 91 ASP A O 1
ATOM 705 N N . SER A 1 92 ? 13.164 -4.333 -30.543 1.00 79.19 92 SER A N 1
ATOM 706 C CA . SER A 1 92 ? 13.370 -3.687 -31.842 1.00 79.19 92 SER A CA 1
ATOM 707 C C . SER A 1 92 ? 12.793 -2.267 -31.968 1.00 79.19 92 SER A C 1
ATOM 709 O O . SER A 1 92 ? 13.222 -1.521 -32.841 1.00 79.19 92 SER A O 1
ATOM 711 N N . ASP A 1 93 ? 11.882 -1.875 -31.071 1.00 86.44 93 ASP A N 1
ATOM 712 C CA . ASP A 1 93 ? 11.298 -0.527 -30.977 1.00 86.44 93 ASP A CA 1
ATOM 713 C C . ASP A 1 93 ? 12.090 0.435 -30.052 1.00 86.44 93 ASP A C 1
ATOM 715 O O . ASP A 1 93 ? 11.519 1.389 -29.519 1.00 86.44 93 ASP A O 1
ATOM 719 N N . ASP A 1 94 ? 13.366 0.163 -29.751 1.00 82.69 94 ASP A N 1
ATOM 720 C CA . ASP A 1 94 ? 14.210 0.959 -28.832 1.00 82.69 94 ASP A CA 1
ATOM 721 C C . ASP A 1 94 ? 13.644 1.130 -27.403 1.00 82.69 94 ASP A C 1
ATOM 723 O O . ASP A 1 94 ? 14.003 2.043 -26.647 1.00 82.69 94 ASP A O 1
ATOM 727 N N . LYS A 1 95 ? 12.761 0.222 -26.972 1.00 84.19 95 LYS A N 1
ATOM 728 C CA . LYS A 1 95 ? 12.224 0.222 -25.603 1.00 84.19 95 LYS A CA 1
ATOM 729 C C . LYS A 1 95 ? 13.328 -0.171 -24.629 1.00 84.19 95 LYS A C 1
ATOM 731 O O . LYS A 1 95 ? 13.937 -1.221 -24.791 1.00 84.19 95 LYS A O 1
ATOM 736 N N . LYS A 1 96 ? 13.545 0.625 -23.580 1.00 86.25 96 LYS A N 1
ATOM 737 C CA . LYS A 1 96 ? 14.470 0.294 -22.482 1.00 86.25 96 LYS A CA 1
ATOM 738 C C . LYS A 1 96 ? 13.737 -0.377 -21.326 1.00 86.25 96 LYS A C 1
ATOM 740 O O . LYS A 1 96 ? 12.615 0.011 -20.992 1.00 86.25 96 LYS A O 1
ATOM 745 N N . ALA A 1 97 ? 14.386 -1.342 -20.679 1.00 84.25 97 ALA A N 1
ATOM 746 C CA . ALA A 1 97 ? 13.891 -1.875 -19.413 1.00 84.25 97 ALA A CA 1
ATOM 747 C C . ALA A 1 97 ? 13.991 -0.824 -18.296 1.00 84.25 97 ALA A C 1
ATOM 749 O O . ALA A 1 97 ? 14.907 0.001 -18.272 1.00 84.25 97 ALA A O 1
ATOM 750 N N . ILE A 1 98 ? 13.067 -0.875 -17.337 1.00 85.38 98 ILE A N 1
ATOM 751 C CA . ILE A 1 98 ? 13.201 -0.165 -16.063 1.00 85.38 98 ILE A CA 1
ATOM 752 C C . ILE A 1 98 ? 13.114 -1.206 -14.958 1.00 85.38 98 ILE A C 1
ATOM 754 O O . ILE A 1 98 ? 12.048 -1.772 -14.715 1.00 85.38 98 ILE A O 1
ATOM 758 N N . ASP A 1 99 ? 14.223 -1.409 -14.263 1.00 83.88 99 ASP A N 1
ATOM 759 C CA . ASP A 1 99 ? 14.266 -2.229 -13.065 1.00 83.88 99 ASP A CA 1
ATOM 760 C C . ASP A 1 99 ? 13.878 -1.370 -11.874 1.00 83.88 99 ASP A C 1
ATOM 762 O O . ASP A 1 99 ? 14.512 -0.352 -11.599 1.00 83.88 99 ASP A O 1
ATOM 766 N N . VAL A 1 100 ? 12.834 -1.773 -11.154 1.00 84.12 100 VAL A N 1
ATOM 767 C CA . VAL A 1 100 ? 12.372 -1.086 -9.947 1.00 84.12 100 VAL A CA 1
ATOM 768 C C . VAL A 1 100 ? 12.453 -2.051 -8.782 1.00 84.12 100 VAL A C 1
ATOM 770 O O . VAL A 1 100 ? 11.817 -3.104 -8.790 1.00 84.12 100 VAL A O 1
ATOM 773 N N . GLN A 1 101 ? 13.179 -1.660 -7.740 1.00 85.44 101 GLN A N 1
ATOM 774 C CA . GLN A 1 101 ? 13.281 -2.433 -6.513 1.00 85.44 101 GLN A CA 1
ATOM 775 C C . GLN A 1 101 ? 12.777 -1.618 -5.330 1.00 85.44 101 GLN A C 1
ATOM 777 O O . GLN A 1 101 ? 13.193 -0.482 -5.117 1.00 85.44 101 GLN A O 1
ATOM 782 N N . CYS A 1 102 ? 11.888 -2.219 -4.545 1.00 84.56 102 CYS A N 1
ATOM 783 C CA . CYS A 1 102 ? 11.307 -1.604 -3.362 1.00 84.56 102 CYS A CA 1
ATOM 784 C C . CYS A 1 102 ? 11.614 -2.430 -2.108 1.00 84.56 102 CYS A C 1
ATOM 786 O O . CYS A 1 102 ? 11.490 -3.655 -2.116 1.00 84.56 102 CYS A O 1
ATOM 788 N N . ILE A 1 103 ? 11.967 -1.744 -1.023 1.00 86.44 103 ILE A N 1
ATOM 789 C CA . ILE A 1 103 ? 12.242 -2.302 0.301 1.00 86.44 103 ILE A CA 1
ATOM 790 C C . ILE A 1 103 ? 11.197 -1.768 1.282 1.00 86.44 103 ILE A C 1
ATOM 792 O O . ILE A 1 103 ? 10.844 -0.588 1.257 1.00 86.44 103 ILE A O 1
ATOM 796 N N . TYR A 1 104 ? 10.716 -2.646 2.156 1.00 86.81 104 TYR A N 1
ATOM 797 C CA . TYR A 1 104 ? 9.643 -2.383 3.110 1.00 86.81 104 TYR A CA 1
ATOM 798 C C . TYR A 1 104 ? 10.194 -2.447 4.535 1.00 86.81 104 TYR A C 1
ATOM 800 O O . TYR A 1 104 ? 11.106 -3.226 4.812 1.00 86.81 104 TYR A O 1
ATOM 808 N N . SER A 1 105 ? 9.622 -1.661 5.452 1.00 87.81 105 SER A N 1
ATOM 809 C CA . SER A 1 105 ? 10.047 -1.645 6.862 1.00 87.81 105 SER A CA 1
ATOM 810 C C . SER A 1 105 ? 9.728 -2.922 7.640 1.00 87.81 105 SER A C 1
ATOM 812 O O . SER A 1 105 ? 10.215 -3.091 8.754 1.00 87.81 105 SER A O 1
ATOM 814 N N . ASP A 1 106 ? 8.895 -3.799 7.084 1.00 85.88 106 ASP A N 1
ATOM 815 C CA . ASP A 1 106 ? 8.568 -5.095 7.667 1.00 85.88 106 ASP A CA 1
ATOM 816 C C . ASP A 1 106 ? 8.734 -6.191 6.613 1.00 85.88 106 ASP A C 1
ATOM 818 O O . ASP A 1 106 ? 8.599 -5.954 5.407 1.00 85.88 106 ASP A O 1
ATOM 822 N N . ARG A 1 107 ? 9.056 -7.396 7.075 1.00 79.88 107 ARG A N 1
ATOM 823 C CA . ARG A 1 107 ? 9.296 -8.551 6.219 1.00 79.88 107 ARG A CA 1
ATOM 824 C C . ARG A 1 107 ? 7.998 -9.306 5.999 1.00 79.88 107 ARG A C 1
ATOM 826 O O . ARG A 1 107 ? 7.196 -9.504 6.910 1.00 79.88 107 ARG A O 1
ATOM 833 N N . LEU A 1 108 ? 7.824 -9.781 4.773 1.00 76.50 108 LEU A N 1
ATOM 834 C CA . LEU A 1 108 ? 6.793 -10.756 4.481 1.00 76.50 108 LEU A CA 1
ATOM 835 C C . LEU A 1 108 ? 7.261 -12.126 4.981 1.00 76.50 108 LEU A C 1
ATOM 837 O O . LEU A 1 108 ? 8.270 -12.641 4.505 1.00 76.50 108 LEU A O 1
ATOM 841 N N . TYR A 1 109 ? 6.533 -12.715 5.925 1.00 67.75 109 TYR A N 1
ATOM 842 C CA . TYR A 1 109 ? 6.634 -14.152 6.166 1.00 67.75 109 TYR A CA 1
ATOM 843 C C . TYR A 1 109 ? 5.850 -14.858 5.065 1.00 67.75 109 TYR A C 1
ATOM 845 O O . TYR A 1 109 ? 4.775 -14.377 4.704 1.00 67.75 109 TYR A O 1
ATOM 853 N N . SER A 1 110 ? 6.410 -15.939 4.507 1.00 66.50 110 SER A N 1
ATOM 854 C CA . SER A 1 110 ? 5.765 -16.714 3.441 1.00 66.50 110 SER A CA 1
ATOM 855 C C . SER A 1 110 ? 4.298 -16.943 3.790 1.00 66.50 110 SER A C 1
ATOM 857 O O . SER A 1 110 ? 3.988 -17.467 4.860 1.00 66.50 110 SER A O 1
ATOM 859 N N . TYR A 1 111 ? 3.408 -16.461 2.929 1.00 67.25 111 TYR A N 1
ATOM 860 C CA . TYR A 1 111 ? 1.977 -16.517 3.158 1.00 67.25 111 TYR A CA 1
ATOM 861 C C . TYR A 1 111 ? 1.332 -17.242 1.985 1.00 67.25 111 TYR A C 1
ATOM 863 O O . TYR A 1 111 ? 1.261 -16.715 0.873 1.00 67.25 111 TYR A O 1
ATOM 871 N N . GLU A 1 112 ? 0.866 -18.456 2.252 1.00 70.19 112 GLU A N 1
ATOM 872 C CA . GLU A 1 112 ? 0.055 -19.236 1.328 1.00 70.19 112 GLU A CA 1
ATOM 873 C C . GLU A 1 112 ? -1.412 -19.023 1.702 1.00 70.19 112 GLU A C 1
ATOM 875 O O . GLU A 1 112 ? -1.877 -19.476 2.747 1.00 70.19 112 GLU A O 1
ATOM 880 N N . GLY A 1 113 ? -2.140 -18.249 0.895 1.00 79.44 113 GLY A N 1
ATOM 881 C CA . GLY A 1 113 ? -3.560 -18.003 1.127 1.00 79.44 113 GLY A CA 1
ATOM 882 C C . GLY A 1 113 ? -4.068 -16.674 0.580 1.00 79.44 113 GLY A C 1
ATOM 883 O O . GLY A 1 113 ? -3.446 -16.016 -0.259 1.00 79.44 113 GLY A O 1
ATOM 884 N N . LYS A 1 114 ? -5.211 -16.239 1.116 1.00 81.69 114 LYS A N 1
ATOM 885 C CA . LYS A 1 114 ? -5.848 -14.965 0.776 1.00 81.69 114 LYS A CA 1
ATOM 886 C C . LYS A 1 114 ? -5.004 -13.777 1.261 1.00 81.69 114 LYS A C 1
ATOM 888 O O . LYS A 1 114 ? -4.787 -13.645 2.458 1.00 81.69 114 LYS A O 1
ATOM 893 N N . PRO A 1 115 ? -4.575 -12.847 0.391 1.00 83.81 115 PRO A N 1
ATOM 894 C CA . PRO A 1 115 ? -3.551 -11.848 0.721 1.00 83.81 115 PRO A CA 1
ATOM 895 C C . PRO A 1 115 ? -4.005 -10.768 1.717 1.00 83.81 115 PRO A C 1
ATOM 897 O O . PRO A 1 115 ? -3.323 -9.754 1.872 1.00 83.81 115 PRO A O 1
ATOM 900 N N . TYR A 1 116 ? -5.162 -10.940 2.350 1.00 86.31 116 TYR A N 1
ATOM 901 C CA . TYR A 1 116 ? -5.731 -10.068 3.356 1.00 86.31 116 TYR A CA 1
ATOM 902 C C . TYR A 1 116 ? -6.773 -10.804 4.208 1.00 86.31 116 TYR A C 1
ATOM 904 O O . TYR A 1 116 ? -7.388 -11.775 3.773 1.00 86.31 116 TYR A O 1
ATOM 912 N N . GLU A 1 117 ? -7.005 -10.285 5.408 1.00 89.12 117 GLU A N 1
ATOM 913 C CA . GLU A 1 117 ? -8.158 -10.618 6.238 1.00 89.12 117 GLU A CA 1
ATOM 914 C C . GLU A 1 117 ? -9.353 -9.755 5.866 1.00 89.12 117 GLU A C 1
ATOM 916 O O . GLU A 1 117 ? -9.240 -8.524 5.792 1.00 89.12 117 GLU A O 1
ATOM 921 N N . ASP A 1 118 ? -10.510 -10.398 5.724 1.00 92.88 118 ASP A N 1
ATOM 922 C CA . ASP A 1 118 ? -11.779 -9.693 5.614 1.00 92.88 118 ASP A CA 1
ATOM 923 C C . ASP A 1 118 ? -12.045 -8.867 6.872 1.00 92.88 118 ASP A C 1
ATOM 925 O O . ASP A 1 118 ? -11.777 -9.272 8.011 1.00 92.88 118 ASP A O 1
ATOM 929 N N . GLY A 1 119 ? -12.579 -7.676 6.652 1.00 92.31 119 GLY A N 1
ATOM 930 C CA . GLY A 1 119 ? -12.956 -6.779 7.725 1.00 92.31 119 GLY A CA 1
ATOM 931 C C . GLY A 1 119 ? -13.200 -5.376 7.217 1.00 92.31 119 GLY A C 1
ATOM 932 O O . GLY A 1 119 ? -12.798 -5.013 6.112 1.00 92.31 119 GLY A O 1
ATOM 933 N N . GLU A 1 120 ? -13.878 -4.586 8.040 1.00 94.19 120 GLU A N 1
ATOM 934 C CA . GLU A 1 120 ? -14.114 -3.192 7.711 1.00 94.19 120 GLU A CA 1
ATOM 935 C C . GLU A 1 120 ? -12.804 -2.385 7.743 1.00 94.19 120 GLU A C 1
ATOM 937 O O . GLU A 1 120 ? -11.942 -2.632 8.596 1.00 94.19 120 GLU A O 1
ATOM 942 N N . PRO A 1 121 ? -12.661 -1.388 6.853 1.00 94.81 121 PRO A N 1
ATOM 943 C CA . PRO A 1 121 ? -11.589 -0.411 6.958 1.00 94.81 121 PRO A CA 1
ATOM 944 C C . PRO A 1 121 ? -11.702 0.389 8.258 1.00 94.81 121 PRO A C 1
ATOM 946 O O . PRO A 1 121 ? -12.785 0.522 8.836 1.00 94.81 121 PRO A O 1
ATOM 949 N N . CYS A 1 122 ? -10.594 0.996 8.692 1.00 96.06 122 CYS A N 1
ATOM 950 C CA . CYS A 1 122 ? -10.637 1.849 9.875 1.00 96.06 122 CYS A CA 1
ATOM 951 C C . CYS A 1 122 ? -11.596 3.036 9.652 1.00 96.06 122 CYS A C 1
ATOM 953 O O . CYS A 1 122 ? -11.577 3.691 8.604 1.00 96.06 122 CYS A O 1
ATOM 955 N N . LYS A 1 123 ? -12.411 3.343 10.663 1.00 96.69 123 LYS A N 1
ATOM 956 C CA . LYS A 1 123 ? -13.307 4.510 10.700 1.00 96.69 123 LYS A CA 1
ATOM 957 C C . LYS A 1 123 ? -12.824 5.540 11.720 1.00 96.69 123 LYS A C 1
ATOM 959 O O . LYS A 1 123 ? -12.995 6.741 11.523 1.00 96.69 123 LYS A O 1
ATOM 964 N N . LYS A 1 124 ? -12.175 5.086 12.791 1.00 96.62 124 LYS A N 1
ATOM 965 C CA . LYS A 1 124 ? -11.601 5.907 13.864 1.00 96.62 124 LYS A CA 1
ATOM 966 C C . LYS A 1 124 ? -10.235 5.373 14.282 1.00 96.62 124 LYS A C 1
ATOM 968 O O . LYS A 1 124 ? -9.879 4.229 14.027 1.00 96.62 124 LYS A O 1
ATOM 973 N N . THR A 1 125 ? -9.446 6.214 14.946 1.00 95.88 125 THR A N 1
ATOM 974 C CA . THR A 1 125 ? -8.076 5.860 15.357 1.00 95.88 125 THR A CA 1
ATOM 975 C C . THR A 1 125 ? -8.011 4.625 16.257 1.00 95.88 125 THR A C 1
ATOM 977 O O . THR A 1 125 ? -7.038 3.883 16.172 1.00 95.88 125 THR A O 1
ATOM 980 N N . SER A 1 126 ? -9.033 4.367 17.077 1.00 95.19 126 SER A N 1
ATOM 981 C CA . SER A 1 126 ? -9.066 3.178 17.935 1.00 95.19 126 SER A CA 1
ATOM 982 C C . SER A 1 126 ? -9.251 1.860 17.178 1.00 95.19 126 SER A C 1
ATOM 984 O O . SER A 1 126 ? -8.961 0.815 17.748 1.00 95.19 126 SER A O 1
ATOM 986 N N . ASP A 1 127 ? -9.642 1.893 15.901 1.00 94.69 127 ASP A N 1
ATOM 987 C CA . ASP A 1 127 ? -9.710 0.691 15.059 1.00 94.69 127 ASP A CA 1
ATOM 988 C C . ASP A 1 127 ? -8.303 0.231 14.617 1.00 94.69 127 ASP A C 1
ATOM 990 O O . ASP A 1 127 ? -8.108 -0.906 14.195 1.00 94.69 127 ASP A O 1
ATOM 994 N N . CYS A 1 128 ? -7.294 1.106 14.723 1.00 93.88 128 CYS A N 1
ATOM 995 C CA . CYS A 1 128 ? -5.916 0.826 14.326 1.00 93.88 128 CYS A CA 1
ATOM 996 C C . CYS A 1 128 ? -5.130 0.127 15.443 1.00 93.88 128 CYS A C 1
ATOM 998 O O . CYS A 1 128 ? -4.390 0.760 16.202 1.00 93.88 128 CYS A O 1
ATOM 1000 N N . THR A 1 129 ? -5.262 -1.195 15.527 1.00 92.88 129 THR A N 1
ATOM 1001 C CA . THR A 1 129 ? -4.737 -1.996 16.645 1.00 92.88 129 THR A CA 1
ATOM 1002 C C . THR A 1 129 ? -3.323 -2.541 16.443 1.00 92.88 129 THR A C 1
ATOM 1004 O O . THR A 1 129 ? -2.679 -2.887 17.427 1.00 92.88 129 THR A O 1
ATOM 1007 N N . THR A 1 130 ? -2.791 -2.575 15.214 1.00 89.88 130 THR A N 1
ATOM 1008 C CA . THR A 1 130 ? -1.438 -3.104 14.936 1.00 89.88 130 THR A CA 1
ATOM 1009 C C . THR A 1 130 ? -0.340 -2.296 15.637 1.00 89.88 130 THR A C 1
ATOM 1011 O O . THR A 1 130 ? 0.595 -2.865 16.194 1.00 89.88 130 THR A O 1
ATOM 1014 N N . TYR A 1 131 ? -0.466 -0.962 15.652 1.00 90.38 131 TYR A N 1
ATOM 1015 C CA . TYR A 1 131 ? 0.466 -0.051 16.330 1.00 90.38 131 TYR A CA 1
ATOM 1016 C C . TYR A 1 131 ? -0.310 0.989 17.158 1.00 90.38 131 TYR A C 1
ATOM 1018 O O . TYR A 1 131 ? -0.355 2.170 16.793 1.00 90.38 131 TYR A O 1
ATOM 1026 N N . PRO A 1 132 ? -0.927 0.593 18.283 1.00 88.12 132 PRO A N 1
ATOM 1027 C CA . PRO A 1 132 ? -2.022 1.339 18.912 1.00 88.12 132 PRO A CA 1
ATOM 1028 C C . PRO A 1 132 ? -1.598 2.712 19.452 1.00 88.12 132 PRO A C 1
ATOM 1030 O O . PRO A 1 132 ? -2.358 3.672 19.405 1.00 88.12 132 PRO A O 1
ATOM 1033 N N . LYS A 1 133 ? -0.346 2.852 19.906 1.00 89.81 133 LYS A N 1
ATOM 1034 C CA . LYS A 1 133 ? 0.176 4.116 20.462 1.00 89.81 133 LYS A CA 1
ATOM 1035 C C . LYS A 1 133 ? 0.579 5.145 19.401 1.00 89.81 133 LYS A C 1
ATOM 1037 O O . LYS A 1 133 ? 0.760 6.317 19.721 1.00 89.81 133 LYS A O 1
ATOM 1042 N N . ARG A 1 134 ? 0.794 4.711 18.155 1.00 91.06 134 ARG A N 1
ATOM 1043 C CA . ARG A 1 134 ? 1.365 5.548 17.087 1.00 91.06 134 ARG A CA 1
ATOM 1044 C C . ARG A 1 134 ? 0.508 5.602 15.829 1.00 91.06 134 ARG A C 1
ATOM 1046 O O . ARG A 1 134 ? 0.871 6.335 14.921 1.00 91.06 134 ARG A O 1
ATOM 1053 N N . SER A 1 135 ? -0.608 4.886 15.767 1.00 93.69 135 SER A N 1
ATOM 1054 C CA . SER A 1 135 ? -1.477 4.889 14.590 1.00 93.69 135 SER A CA 1
ATOM 1055 C C . SER A 1 135 ? -2.493 6.026 14.618 1.00 93.69 135 SER A C 1
ATOM 1057 O O . SER A 1 135 ? -2.928 6.476 15.677 1.00 93.69 135 SER A O 1
ATOM 1059 N N . VAL A 1 136 ? -2.883 6.482 13.432 1.00 95.12 136 VAL A N 1
ATOM 1060 C CA . VAL A 1 136 ? -4.026 7.363 13.175 1.00 95.12 136 VAL A CA 1
ATOM 1061 C C . VAL A 1 136 ? -4.802 6.777 12.019 1.00 95.12 136 VAL A C 1
ATOM 1063 O O . VAL A 1 136 ? -4.216 6.457 10.984 1.00 95.12 136 VAL A O 1
ATOM 1066 N N . CYS A 1 137 ? -6.116 6.682 12.175 1.00 95.50 137 CYS A N 1
ATOM 1067 C CA . CYS A 1 137 ? -6.959 6.302 11.057 1.00 95.50 137 CYS A CA 1
ATOM 1068 C C . CYS A 1 137 ? -7.117 7.477 10.085 1.00 95.50 137 CYS A C 1
ATOM 1070 O O . CYS A 1 137 ? -7.314 8.623 10.495 1.00 95.50 137 CYS A O 1
ATOM 1072 N N . ARG A 1 138 ? -7.058 7.186 8.785 1.00 95.38 138 ARG A N 1
ATOM 1073 C CA . ARG A 1 138 ? -7.443 8.081 7.691 1.00 95.3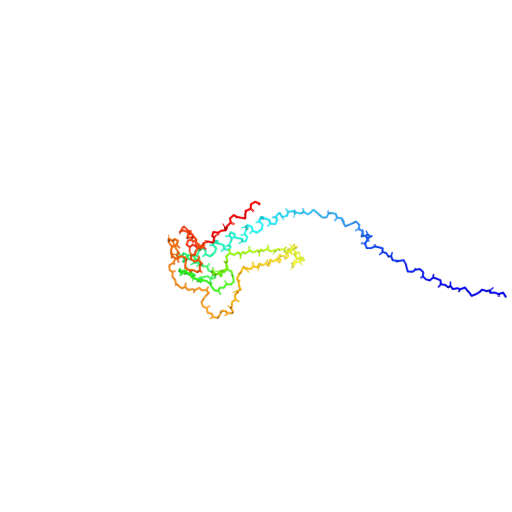8 138 ARG A CA 1
ATOM 1074 C C . ARG A 1 138 ? -8.770 7.575 7.115 1.00 95.38 138 ARG A C 1
ATOM 1076 O O . ARG A 1 138 ? -8.741 6.802 6.160 1.00 95.38 138 ARG A O 1
ATOM 1083 N N . PRO A 1 139 ? -9.935 8.007 7.640 1.00 94.62 139 PRO A N 1
ATOM 1084 C CA . PRO A 1 139 ? -11.213 7.345 7.352 1.00 94.62 139 PRO A CA 1
ATOM 1085 C C . PRO A 1 139 ? -11.597 7.399 5.871 1.00 94.62 139 PRO A C 1
ATOM 1087 O O . PRO A 1 139 ? -12.096 6.426 5.325 1.00 94.62 139 PRO A O 1
ATOM 1090 N N . LYS A 1 140 ? -11.265 8.500 5.179 1.00 94.75 140 LYS A N 1
ATOM 1091 C CA . LYS A 1 140 ? -11.488 8.644 3.727 1.00 94.75 140 LYS A CA 1
ATOM 1092 C C . LYS A 1 140 ? -10.740 7.605 2.885 1.00 94.75 140 LYS A C 1
ATOM 1094 O O . LYS A 1 140 ? -11.118 7.361 1.748 1.00 94.75 140 LYS A O 1
ATOM 1099 N N . GLN A 1 141 ? -9.649 7.061 3.416 1.00 93.94 141 GLN A N 1
ATOM 1100 C CA . GLN A 1 141 ? -8.801 6.080 2.744 1.00 93.94 141 GLN A CA 1
ATOM 1101 C C . GLN A 1 141 ? -8.973 4.675 3.333 1.00 93.94 141 GLN A C 1
ATOM 1103 O O . GLN A 1 141 ? -8.503 3.717 2.726 1.00 93.94 141 GLN A O 1
ATOM 1108 N N . GLY A 1 142 ? -9.596 4.547 4.507 1.00 95.12 142 GLY A N 1
ATOM 1109 C CA . GLY A 1 142 ? -9.693 3.288 5.240 1.00 95.12 142 GLY A CA 1
ATOM 1110 C C . GLY A 1 142 ? -8.355 2.751 5.759 1.00 95.12 142 GLY A C 1
ATOM 1111 O O . GLY A 1 142 ? -8.247 1.559 6.031 1.00 95.12 142 GLY A O 1
ATOM 1112 N N . LEU A 1 143 ? -7.325 3.602 5.862 1.00 94.31 143 LEU A N 1
ATOM 1113 C CA . LEU A 1 143 ? -5.953 3.197 6.187 1.00 94.31 143 LEU A CA 1
ATOM 1114 C C . LEU A 1 143 ? -5.485 3.716 7.547 1.00 94.31 143 LEU A C 1
ATOM 1116 O O . LEU A 1 143 ? -5.723 4.870 7.909 1.00 94.31 143 LEU A O 1
ATOM 1120 N N . CYS A 1 144 ? -4.721 2.884 8.251 1.00 94.12 144 CYS A N 1
ATOM 1121 C CA . CYS A 1 144 ? -3.978 3.262 9.447 1.00 94.12 144 CYS A CA 1
ATOM 1122 C C . CYS A 1 144 ? -2.578 3.760 9.066 1.00 94.12 144 CYS A C 1
ATOM 1124 O O . CYS A 1 144 ? -1.819 3.052 8.410 1.00 94.12 144 CYS A O 1
ATOM 1126 N N . ALA A 1 145 ? -2.227 4.973 9.491 1.00 92.31 145 ALA A N 1
ATOM 1127 C CA . ALA A 1 145 ? -0.917 5.581 9.261 1.00 92.31 145 ALA A CA 1
ATOM 1128 C C . ALA A 1 145 ? -0.171 5.798 10.582 1.00 92.31 145 ALA A C 1
ATOM 1130 O O . ALA A 1 145 ? -0.781 6.174 11.585 1.00 92.31 145 ALA A O 1
ATOM 1131 N N . ILE A 1 146 ? 1.150 5.615 10.578 1.00 91.06 146 ILE A N 1
ATOM 1132 C CA . ILE A 1 146 ? 1.999 5.910 11.738 1.00 91.06 146 ILE A CA 1
ATOM 1133 C C . ILE A 1 146 ? 2.237 7.419 11.848 1.00 91.06 146 ILE A C 1
ATOM 1135 O O . ILE A 1 146 ? 2.577 8.089 10.876 1.00 91.06 146 ILE A O 1
ATOM 1139 N N . LYS A 1 147 ? 2.088 7.966 13.057 1.00 86.44 147 LYS A N 1
ATOM 1140 C CA . LYS A 1 147 ? 2.587 9.294 13.416 1.00 86.44 147 LYS A CA 1
ATOM 1141 C C . LYS A 1 147 ? 4.111 9.219 13.466 1.00 86.44 147 LYS A C 1
ATOM 1143 O O . LYS A 1 147 ? 4.665 8.654 14.413 1.00 86.44 147 LYS A O 1
ATOM 1148 N N . HIS A 1 148 ? 4.791 9.799 12.485 1.00 76.25 148 HIS A N 1
ATOM 1149 C CA . HIS A 1 148 ? 6.220 10.056 12.631 1.00 76.25 148 HIS A CA 1
ATOM 1150 C C . HIS A 1 148 ? 6.411 11.053 13.780 1.00 76.25 148 HIS A C 1
ATOM 1152 O O . HIS A 1 148 ? 5.726 12.078 13.850 1.00 76.25 148 HIS A O 1
ATOM 1158 N N . ARG A 1 149 ? 7.323 10.747 14.709 1.00 60.50 149 ARG A N 1
ATOM 1159 C CA . ARG A 1 149 ? 7.850 11.791 15.592 1.00 60.50 149 ARG A CA 1
ATOM 1160 C C . ARG A 1 149 ? 8.593 12.762 14.679 1.00 60.50 149 ARG A C 1
ATOM 1162 O O . ARG A 1 149 ? 9.375 12.301 13.852 1.00 60.50 149 ARG A O 1
ATOM 1169 N N . LYS A 1 150 ? 8.339 14.070 14.796 1.00 51.53 150 LYS A N 1
ATOM 1170 C CA . L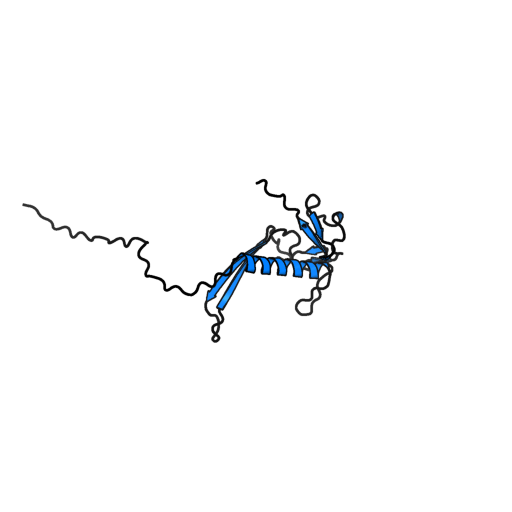YS A 1 150 ? 9.269 15.052 14.225 1.00 51.53 150 LYS A CA 1
ATOM 1171 C C . LYS A 1 150 ? 10.647 14.683 14.774 1.00 51.53 150 LYS A C 1
ATOM 1173 O O . LYS A 1 150 ? 10.776 14.562 15.993 1.00 51.53 150 LYS A O 1
ATOM 1178 N N . SER A 1 151 ? 11.618 14.416 13.904 1.00 49.38 151 SER A N 1
ATOM 1179 C CA . SER A 1 151 ? 13.014 14.416 14.327 1.00 49.38 151 SER A CA 1
ATOM 1180 C C . SER A 1 151 ? 13.246 15.772 14.983 1.00 49.38 151 SER A C 1
ATOM 1182 O O . SER A 1 151 ? 12.890 16.798 14.394 1.00 49.38 151 SER A O 1
ATOM 1184 N N . SER A 1 152 ? 13.712 15.774 16.233 1.00 38.72 152 SER A N 1
ATOM 1185 C CA . SER A 1 152 ? 14.203 17.013 16.833 1.00 38.72 152 SER A CA 1
ATOM 1186 C C . SER A 1 152 ? 15.225 17.632 15.867 1.00 38.72 152 SER A C 1
ATOM 1188 O O . SER A 1 152 ? 15.944 16.852 15.235 1.00 38.72 152 SER A O 1
ATOM 1190 N N . PRO A 1 153 ? 15.217 18.967 15.693 1.00 47.75 153 PRO A N 1
ATOM 1191 C CA . PRO A 1 153 ? 16.158 19.670 14.824 1.00 47.75 153 PRO A CA 1
ATOM 1192 C C . PRO A 1 153 ? 17.610 19.266 15.073 1.00 47.75 153 PRO A C 1
ATOM 1194 O O . PRO A 1 153 ? 17.942 19.007 16.255 1.00 47.75 153 PRO A O 1
#

InterPro domains:
  IPR035940 CAP superfamily [G3DSA:3.40.33.10] (72-150)
  IPR035940 CAP superfamily [SSF55797] (14-71)

Foldseek 3Di:
DDDDDDPDPDPPPPPPPPDPDDPDDPPPPPPLVVVFVVLVCVLLQQLLCLCQQNDDDPNDTHAVFAAFQDPSNHQPFQDKDKDKDWAAQDDPVSDIDIDMDMDTPDDRDDDDDRRGDHDHQDQALCSPDPCNVFWTGPNVSSHIHGNDDPDDD